Protein AF-A0AAX3K6F3-F1 (afdb_monomer)

Foldseek 3Di:
DAFDQLVCLLVDDPVVLVVLLVVLLCCLAPNPPPDDPHQNLLNVDFLLVSLVSNVSSVVSCVVVVHDDDPLSNDSQRNDDPHHGDPDRDHDPDDVVNSVPSGDPD

Radius of gyration: 13.0 Å; Cα contacts (8 Å, |Δi|>4): 102; chains: 1; bounding box: 32×29×32 Å

Solvent-accessible surface area (backbone atoms only — not comparable to full-atom values): 6543 Å² total; per-residue (Å²): 123,70,66,70,47,75,88,45,57,86,70,48,55,72,71,55,47,54,46,43,52,53,50,42,55,44,43,54,19,85,40,52,89,53,96,39,101,72,48,52,70,51,65,80,48,63,71,51,57,56,42,55,53,42,48,57,52,50,51,52,36,46,76,74,70,46,89,76,66,72,63,76,75,40,80,32,52,12,63,97,85,30,80,55,51,93,74,68,69,86,71,90,76,53,88,68,52,72,65,61,66,46,46,98,116

Secondary structure (DSSP, 8-state):
--PPPGGGGGGS-HHHHHHHHHHHHHHHTTTTTS--TTTGGGGGS-HHHHHHHHHHHHHHHHHTT----GGGG-TT---SSSPPPSSPPP----TTTTTTSS---

Organism: NCBI:txid33033

Sequence (105 aa):
MRLWHEKIIPLLPRNQLLGQHRECCALRGNGWGKKHKTVDYVFLYSPYYLFVYHSLVMDEMVKRGFKVSIEWKDKNYRGKKAESYNNLEEKITDTQFTKSIIMNT

InterPro domains:
  IPR004260 Pyrimidine dimer DNA glycosylase [PF03013] (1-74)
  IPR012650 Conserved hypothetical protein CHP02328 [TIGR02328] (1-95)

Mean predicted aligned error: 5.28 Å

Structure (mmCIF, N/CA/C/O backbone):
data_AF-A0AAX3K6F3-F1
#
_entry.id   AF-A0AAX3K6F3-F1
#
loop_
_atom_site.group_PDB
_atom_site.id
_atom_site.type_symbol
_atom_site.label_atom_id
_atom_site.label_alt_id
_atom_site.label_comp_id
_atom_site.label_asym_id
_atom_site.label_entity_id
_atom_site.label_seq_id
_atom_site.pdbx_PDB_ins_code
_atom_site.Cartn_x
_atom_site.Cartn_y
_atom_site.Cartn_z
_atom_site.occupancy
_atom_site.B_iso_or_equiv
_atom_site.auth_seq_id
_atom_site.auth_comp_id
_atom_site.auth_asym_id
_atom_site.auth_atom_id
_atom_site.pdbx_PDB_model_num
ATOM 1 N N . MET A 1 1 ? 2.069 -11.780 -1.561 1.00 67.44 1 MET A N 1
ATOM 2 C CA . MET A 1 1 ? 0.750 -11.842 -0.896 1.00 67.44 1 MET A CA 1
ATOM 3 C C . MET A 1 1 ? -0.300 -11.403 -1.917 1.00 67.44 1 MET A C 1
ATOM 5 O O . MET A 1 1 ? -0.000 -11.455 -3.104 1.00 67.44 1 MET A O 1
ATOM 9 N N . ARG A 1 2 ? -1.532 -11.066 -1.518 1.00 81.62 2 ARG A N 1
ATOM 10 C CA . ARG A 1 2 ? -2.566 -10.501 -2.404 1.00 81.62 2 ARG A CA 1
ATOM 11 C C . ARG A 1 2 ? -3.034 -9.152 -1.852 1.00 81.62 2 ARG A C 1
ATOM 13 O O . ARG A 1 2 ? -3.013 -8.967 -0.635 1.00 81.62 2 ARG A O 1
ATOM 20 N N . LEU A 1 3 ? -3.452 -8.243 -2.730 1.00 87.69 3 LEU A N 1
ATOM 21 C CA . LEU A 1 3 ? -4.175 -7.024 -2.363 1.00 87.69 3 LEU A CA 1
ATOM 22 C C . LEU A 1 3 ? -5.684 -7.309 -2.299 1.00 87.69 3 LEU A C 1
ATOM 24 O O . LEU A 1 3 ? -6.250 -7.901 -3.212 1.00 87.69 3 LEU A O 1
ATOM 28 N N . TRP A 1 4 ? -6.319 -6.927 -1.200 1.00 89.12 4 TRP A N 1
ATOM 29 C CA . TRP A 1 4 ? -7.746 -7.080 -0.940 1.00 89.12 4 TRP A CA 1
ATOM 30 C C . TRP A 1 4 ? -8.512 -5.856 -1.454 1.00 89.12 4 TRP A C 1
ATOM 32 O O . TRP A 1 4 ? -7.927 -4.789 -1.636 1.00 89.12 4 TRP A O 1
ATOM 42 N N . HIS A 1 5 ? -9.830 -5.972 -1.628 1.00 86.62 5 HIS A N 1
ATOM 43 C CA . HIS 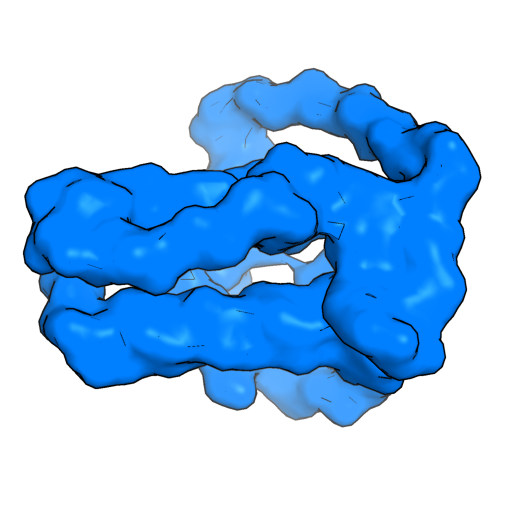A 1 5 ? -10.689 -4.866 -2.048 1.00 86.62 5 HIS A CA 1
ATOM 44 C C . HIS A 1 5 ? -10.548 -3.717 -1.068 1.00 86.62 5 HIS A C 1
ATOM 46 O O . HIS A 1 5 ? -10.584 -3.929 0.146 1.00 86.62 5 HIS A O 1
ATOM 52 N N . GLU A 1 6 ? -10.585 -2.496 -1.587 1.00 87.31 6 GLU A N 1
ATOM 53 C CA . GLU A 1 6 ? -10.726 -1.295 -0.764 1.00 87.31 6 GLU A CA 1
ATOM 54 C C . GLU A 1 6 ? -11.886 -1.366 0.245 1.00 87.31 6 GLU A C 1
ATOM 56 O O . GLU A 1 6 ? -11.718 -0.974 1.394 1.00 87.31 6 GLU A O 1
ATOM 61 N N . LYS A 1 7 ? -13.035 -1.955 -0.123 1.00 89.19 7 LYS A N 1
ATOM 62 C CA . LYS A 1 7 ? -14.212 -2.080 0.748 1.00 89.19 7 LYS A CA 1
ATOM 63 C C . LYS A 1 7 ? -13.960 -2.961 1.968 1.00 89.19 7 LYS A C 1
ATOM 65 O O . LYS A 1 7 ? -14.664 -2.836 2.962 1.00 89.19 7 LYS A O 1
ATOM 70 N N . ILE A 1 8 ? -12.974 -3.853 1.885 1.00 92.25 8 ILE A N 1
ATOM 71 C CA . ILE A 1 8 ? -12.605 -4.758 2.972 1.00 92.25 8 ILE A CA 1
ATOM 72 C C . ILE A 1 8 ? -11.530 -4.127 3.864 1.00 92.25 8 ILE A C 1
ATOM 74 O O . ILE A 1 8 ? -11.417 -4.535 5.014 1.00 92.25 8 ILE A O 1
ATOM 78 N N . ILE A 1 9 ? -10.792 -3.099 3.414 1.00 94.25 9 ILE A N 1
ATOM 79 C CA . ILE A 1 9 ? -9.738 -2.440 4.213 1.00 94.25 9 ILE A CA 1
ATOM 80 C C . ILE A 1 9 ? -10.218 -2.079 5.635 1.00 94.25 9 ILE A C 1
ATOM 82 O O . ILE A 1 9 ? -9.535 -2.474 6.586 1.00 94.25 9 ILE A O 1
ATOM 86 N N . PRO A 1 10 ? -11.396 -1.446 5.834 1.00 96.31 10 PRO A N 1
ATOM 87 C CA . PRO A 1 10 ? -11.886 -1.116 7.176 1.00 96.31 10 PRO A CA 1
ATOM 88 C C . PRO A 1 10 ? -12.207 -2.342 8.042 1.00 96.31 10 PRO A C 1
ATOM 90 O O . PRO A 1 10 ? -12.256 -2.239 9.264 1.00 96.31 10 PRO A O 1
ATOM 93 N N . LEU A 1 11 ? -12.408 -3.508 7.424 1.00 96.62 11 LEU A N 1
ATOM 94 C CA . LEU A 1 11 ? -12.767 -4.770 8.075 1.00 96.62 11 LEU A CA 1
ATOM 95 C C . LEU A 1 11 ? -11.551 -5.671 8.340 1.00 96.62 11 LEU A C 1
ATOM 97 O O . LEU A 1 11 ? -11.655 -6.630 9.102 1.00 96.62 11 LEU A O 1
ATOM 101 N N . LEU A 1 12 ? -10.392 -5.386 7.733 1.00 96.19 12 LEU A N 1
ATOM 102 C CA . LEU A 1 12 ? -9.201 -6.223 7.883 1.00 96.19 12 LEU A CA 1
ATOM 103 C C . LEU A 1 12 ? -8.735 -6.263 9.350 1.00 96.19 12 LEU A C 1
ATOM 105 O O . LEU A 1 12 ? -8.564 -5.207 9.958 1.00 96.19 12 LEU A O 1
ATOM 109 N N . PRO A 1 13 ? -8.412 -7.435 9.925 1.00 97.50 13 PRO A N 1
ATOM 110 C CA . PRO A 1 13 ? -7.653 -7.537 11.165 1.00 97.50 13 PRO A CA 1
ATOM 111 C C . PRO A 1 13 ? -6.302 -6.822 11.065 1.00 97.50 13 PRO A C 1
ATOM 113 O O . PRO A 1 13 ? -5.689 -6.752 9.996 1.00 97.50 13 PRO A O 1
ATOM 116 N N . ARG A 1 14 ? -5.777 -6.363 12.208 1.00 97.44 14 ARG A N 1
ATOM 117 C CA . ARG A 1 14 ? -4.509 -5.614 12.310 1.00 97.44 14 ARG A CA 1
ATOM 118 C C . ARG A 1 14 ? -3.376 -6.194 11.455 1.00 97.44 14 ARG A C 1
ATOM 120 O O . ARG A 1 14 ? -2.735 -5.468 10.703 1.00 97.44 14 ARG A O 1
ATOM 127 N N . ASN A 1 15 ? -3.117 -7.495 11.568 1.00 96.88 15 ASN A N 1
ATOM 128 C CA . ASN A 1 15 ? -1.988 -8.125 10.879 1.00 96.88 15 ASN A CA 1
ATOM 129 C C . ASN A 1 15 ? -2.182 -8.186 9.359 1.00 96.88 15 ASN A C 1
ATOM 131 O O . ASN A 1 15 ? -1.198 -8.095 8.624 1.00 96.88 15 ASN A O 1
ATOM 135 N N . GLN A 1 16 ? -3.429 -8.299 8.895 1.00 96.19 16 GLN A N 1
ATOM 136 C CA . GLN A 1 16 ? -3.753 -8.283 7.471 1.00 96.19 16 GLN A CA 1
ATOM 137 C C . GLN A 1 16 ? -3.617 -6.871 6.901 1.00 96.19 16 GLN A C 1
ATOM 139 O O . GLN A 1 16 ? -2.964 -6.712 5.875 1.00 96.19 16 GLN A O 1
ATOM 144 N N . LEU A 1 17 ? -4.096 -5.844 7.615 1.00 97.62 17 LEU A N 1
ATOM 145 C CA . LEU A 1 17 ? -3.898 -4.438 7.237 1.00 97.62 17 LEU A CA 1
ATOM 146 C C . LEU A 1 17 ? -2.403 -4.093 7.103 1.00 97.62 17 LEU A C 1
ATOM 148 O O . LEU A 1 17 ? -1.964 -3.573 6.079 1.00 97.62 17 LEU A O 1
ATOM 152 N N . LEU A 1 18 ? -1.588 -4.476 8.094 1.00 97.44 18 LEU A N 1
ATOM 153 C CA . LEU A 1 18 ? -0.131 -4.310 8.025 1.00 97.44 18 LEU A CA 1
ATOM 154 C C . LEU A 1 18 ? 0.500 -5.130 6.889 1.00 97.44 18 LEU A C 1
ATOM 156 O O . LEU A 1 18 ? 1.515 -4.728 6.325 1.00 97.44 18 LEU A O 1
ATOM 160 N N . GLY A 1 19 ? -0.083 -6.284 6.557 1.00 96.31 19 GLY A N 1
ATOM 161 C CA . GLY A 1 19 ? 0.302 -7.084 5.398 1.00 96.31 19 GLY A CA 1
ATOM 162 C C . GLY A 1 19 ? 0.090 -6.343 4.078 1.00 96.31 19 GLY A C 1
ATOM 163 O O . GLY A 1 19 ? 0.984 -6.362 3.238 1.00 96.31 19 GLY A O 1
ATOM 164 N N . GLN A 1 20 ? -1.035 -5.637 3.921 1.00 95.62 20 GLN A N 1
ATOM 165 C CA . GLN A 1 20 ? -1.295 -4.785 2.752 1.00 95.62 20 GLN A CA 1
ATOM 166 C C . GLN A 1 20 ? -0.291 -3.660 2.623 1.00 95.62 20 GLN A C 1
ATOM 168 O O . GLN A 1 20 ? 0.289 -3.492 1.557 1.00 95.62 20 GLN A O 1
ATOM 173 N N . HIS A 1 21 ? -0.008 -2.959 3.718 1.00 97.31 21 HIS A N 1
ATOM 174 C CA . HIS A 1 21 ? 1.002 -1.910 3.712 1.00 97.31 21 HIS A CA 1
ATOM 175 C C . HIS A 1 21 ? 2.377 -2.433 3.262 1.00 97.31 21 HIS A C 1
ATOM 177 O O . HIS A 1 21 ? 3.011 -1.840 2.390 1.00 97.31 21 HIS A O 1
ATOM 183 N N . ARG A 1 22 ? 2.826 -3.580 3.794 1.00 96.56 22 ARG A N 1
ATOM 184 C CA . ARG A 1 22 ? 4.103 -4.188 3.380 1.00 96.56 22 ARG A CA 1
ATOM 185 C C . ARG A 1 22 ? 4.112 -4.583 1.905 1.00 96.56 22 ARG A C 1
ATOM 187 O O . ARG A 1 22 ? 5.117 -4.346 1.239 1.00 96.56 22 ARG A O 1
ATOM 194 N N . GLU A 1 23 ? 3.018 -5.156 1.404 1.00 93.88 23 GLU A N 1
ATOM 195 C CA . GLU A 1 23 ? 2.905 -5.521 -0.011 1.00 93.88 23 GLU A CA 1
ATOM 196 C C . GLU A 1 23 ? 2.964 -4.273 -0.903 1.00 93.88 23 GLU A C 1
ATOM 198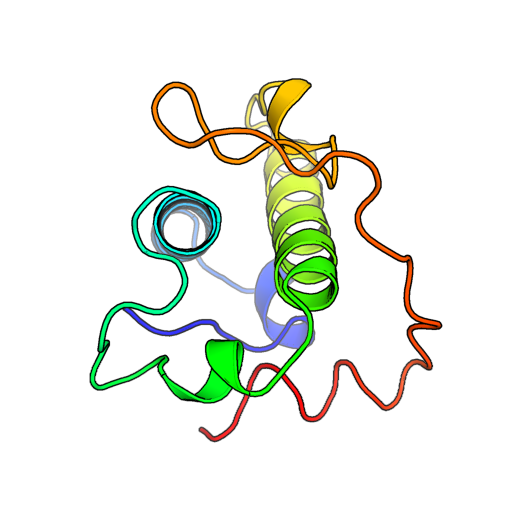 O O . GLU A 1 23 ? 3.745 -4.242 -1.851 1.00 93.88 23 GLU A O 1
ATOM 203 N N . CYS A 1 24 ? 2.238 -3.203 -0.558 1.00 94.75 24 CYS A N 1
ATOM 204 C CA . CYS A 1 24 ? 2.305 -1.928 -1.273 1.00 94.75 24 CYS A CA 1
ATOM 205 C C . CYS A 1 24 ? 3.722 -1.347 -1.280 1.00 94.75 24 CYS A C 1
ATOM 207 O O . CYS A 1 24 ? 4.205 -0.931 -2.329 1.00 94.75 24 CYS A O 1
ATOM 209 N N . CYS A 1 25 ? 4.421 -1.352 -0.142 1.00 95.69 25 CYS A N 1
ATOM 210 C CA . CYS A 1 25 ? 5.811 -0.899 -0.065 1.00 95.69 25 CYS A CA 1
ATOM 211 C C . CYS A 1 25 ? 6.741 -1.716 -0.977 1.00 95.69 25 CYS A C 1
ATOM 213 O O . CYS A 1 25 ? 7.586 -1.141 -1.667 1.00 95.69 25 CYS A O 1
ATOM 215 N N . ALA A 1 26 ? 6.578 -3.041 -1.012 1.00 93.75 26 ALA A N 1
ATOM 216 C CA . ALA A 1 26 ? 7.365 -3.912 -1.880 1.00 93.75 26 ALA A CA 1
ATOM 217 C C . ALA A 1 26 ? 7.085 -3.640 -3.367 1.00 93.75 26 ALA A C 1
ATOM 219 O O . ALA A 1 26 ? 8.024 -3.455 -4.146 1.00 93.75 26 ALA A O 1
ATOM 220 N N . LEU A 1 27 ? 5.803 -3.560 -3.740 1.00 93.38 27 LEU A N 1
ATOM 221 C CA . LEU A 1 27 ? 5.357 -3.338 -5.113 1.00 93.38 27 LEU A CA 1
ATOM 222 C C . LEU A 1 27 ? 5.708 -1.937 -5.624 1.00 93.38 27 LEU A C 1
ATOM 224 O O . LEU A 1 27 ? 6.105 -1.807 -6.774 1.00 93.38 27 LEU A O 1
ATOM 228 N N . ARG A 1 28 ? 5.619 -0.890 -4.793 1.00 94.56 28 ARG A N 1
ATOM 229 C CA . ARG A 1 28 ? 5.998 0.480 -5.189 1.00 94.56 28 ARG A CA 1
ATOM 230 C C . ARG A 1 28 ? 7.506 0.637 -5.383 1.00 94.56 28 ARG A C 1
ATOM 232 O O . ARG A 1 28 ? 7.925 1.456 -6.198 1.00 94.56 28 ARG A O 1
ATOM 239 N N . GLY A 1 29 ? 8.313 -0.126 -4.647 1.00 95.31 29 GLY A N 1
ATOM 240 C CA . GLY A 1 29 ? 9.769 -0.077 -4.745 1.00 95.31 29 GLY A CA 1
ATOM 241 C C . GLY A 1 29 ? 10.350 -0.914 -5.879 1.00 95.31 29 GLY A C 1
ATOM 242 O O . GLY A 1 29 ? 9.810 -0.981 -6.983 1.00 95.31 29 GLY A O 1
ATOM 243 N N . ASN A 1 30 ? 11.473 -1.578 -5.597 1.00 93.31 30 ASN A N 1
ATOM 244 C CA . ASN A 1 30 ? 12.182 -2.434 -6.558 1.00 93.31 30 ASN A CA 1
ATOM 245 C C . ASN A 1 30 ? 11.438 -3.743 -6.892 1.00 93.31 30 ASN A C 1
ATOM 247 O O . ASN A 1 30 ? 11.994 -4.579 -7.608 1.00 93.31 30 ASN A O 1
ATOM 251 N N . GLY A 1 31 ? 10.240 -3.962 -6.339 1.00 91.69 31 GLY A N 1
ATOM 252 C CA . GLY A 1 31 ? 9.331 -5.039 -6.730 1.00 91.69 31 GLY A CA 1
ATOM 253 C C . GLY A 1 31 ? 8.455 -4.695 -7.938 1.00 91.69 31 GLY A C 1
ATOM 254 O O . GLY A 1 31 ? 7.909 -5.608 -8.551 1.00 91.69 31 GLY A O 1
ATOM 255 N N . TRP A 1 32 ? 8.342 -3.416 -8.316 1.00 92.44 32 TRP A N 1
ATOM 256 C CA . TRP A 1 32 ? 7.536 -3.012 -9.470 1.00 92.44 32 TRP A CA 1
ATOM 257 C C . TRP A 1 32 ? 8.002 -3.711 -10.755 1.00 92.44 32 TRP A C 1
ATOM 259 O O . TRP A 1 32 ? 9.195 -3.706 -11.062 1.00 92.44 32 TRP A O 1
ATOM 269 N N . GLY A 1 33 ? 7.067 -4.310 -11.500 1.00 86.94 33 GLY A N 1
ATOM 270 C CA . GLY A 1 33 ? 7.337 -5.008 -12.761 1.00 86.94 33 GLY A CA 1
ATOM 271 C C . GLY A 1 33 ? 8.025 -6.372 -12.621 1.00 86.94 33 GLY A C 1
ATOM 272 O O . GLY A 1 33 ? 8.362 -6.985 -13.633 1.00 86.94 33 GLY A O 1
ATOM 273 N N . LYS A 1 34 ? 8.248 -6.874 -11.398 1.00 87.19 34 LYS A N 1
ATOM 274 C CA . LYS A 1 34 ? 8.800 -8.220 -11.174 1.00 87.19 34 LYS A CA 1
ATOM 275 C C . LYS A 1 34 ? 7.683 -9.241 -11.034 1.00 87.19 34 LYS A C 1
ATOM 277 O O . LYS A 1 34 ? 6.714 -8.996 -10.332 1.00 87.19 34 LYS A O 1
ATOM 282 N N . LYS A 1 35 ? 7.850 -10.415 -11.646 1.00 80.19 35 LYS A N 1
ATOM 283 C CA . LYS A 1 35 ? 6.833 -11.473 -11.635 1.00 80.19 35 LYS A CA 1
ATOM 284 C C . LYS A 1 35 ? 6.461 -11.909 -10.207 1.00 80.19 35 LYS A C 1
ATOM 286 O O . LYS A 1 35 ? 7.296 -12.409 -9.454 1.00 80.19 35 LYS A O 1
ATOM 291 N N . H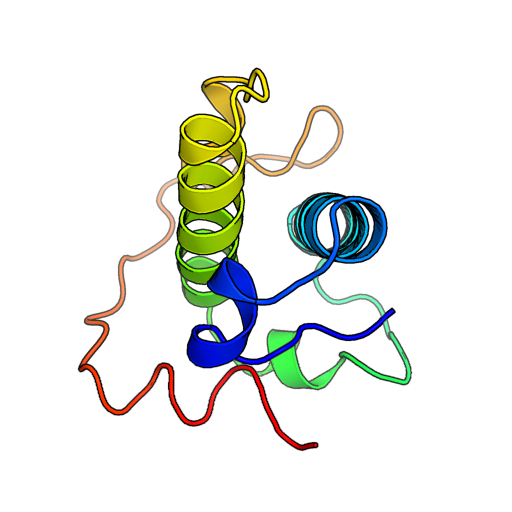IS A 1 36 ? 5.182 -11.793 -9.885 1.00 75.12 36 HIS A N 1
ATOM 292 C CA . HIS A 1 36 ? 4.501 -12.167 -8.658 1.00 75.12 36 HIS A CA 1
ATOM 293 C C . HIS A 1 36 ? 3.237 -12.979 -8.984 1.00 75.12 36 HIS A C 1
ATOM 295 O O . HIS A 1 36 ? 2.201 -12.424 -9.345 1.00 75.12 36 HIS A O 1
ATOM 301 N N . LYS A 1 37 ? 3.274 -14.294 -8.717 1.00 73.69 37 LYS A N 1
ATOM 302 C CA . LYS A 1 37 ? 2.210 -15.265 -9.064 1.00 73.69 37 LYS A CA 1
ATOM 303 C C . LYS A 1 37 ? 0.764 -14.829 -8.760 1.00 73.69 37 LYS A C 1
ATOM 305 O O . LYS A 1 37 ? -0.148 -15.297 -9.427 1.00 73.69 37 LYS A O 1
ATOM 310 N N . THR A 1 38 ? 0.535 -14.005 -7.736 1.00 72.94 38 THR A N 1
ATOM 311 C CA . THR A 1 38 ? -0.806 -13.625 -7.258 1.00 72.94 38 THR A CA 1
ATOM 312 C C . THR A 1 38 ? -1.183 -12.162 -7.476 1.00 72.94 38 THR A C 1
ATOM 314 O O . THR A 1 38 ? -2.349 -11.838 -7.272 1.00 72.94 38 THR A O 1
ATOM 317 N N . VAL A 1 39 ? -0.239 -11.284 -7.837 1.00 76.44 39 VAL A N 1
ATOM 318 C CA . VAL A 1 39 ? -0.463 -9.822 -7.948 1.00 76.44 39 VAL A CA 1
ATOM 319 C C . VAL A 1 39 ? 0.077 -9.213 -9.245 1.00 76.44 39 VAL A C 1
ATOM 321 O O . VAL A 1 39 ? 0.058 -7.997 -9.395 1.00 76.44 39 VAL A O 1
ATOM 324 N N . ASP A 1 40 ? 0.492 -10.039 -10.210 1.00 81.69 40 ASP A N 1
ATOM 325 C CA . ASP A 1 40 ? 0.987 -9.593 -11.524 1.00 81.69 40 ASP A CA 1
ATOM 326 C C . ASP A 1 40 ? 0.025 -8.644 -12.255 1.00 81.69 40 ASP A C 1
ATOM 328 O O . ASP A 1 40 ? 0.465 -7.739 -12.961 1.00 81.69 40 ASP A O 1
ATOM 332 N N . TYR A 1 41 ? -1.285 -8.800 -12.040 1.00 81.31 41 TYR A N 1
ATOM 333 C CA . TYR A 1 41 ? -2.307 -7.944 -12.645 1.00 81.31 41 TYR A CA 1
ATOM 334 C C . TYR A 1 41 ? -2.138 -6.459 -12.297 1.00 81.31 41 TYR A C 1
ATOM 336 O O . TYR A 1 41 ? -2.548 -5.610 -13.080 1.00 81.31 41 TYR A O 1
ATOM 344 N N . VAL A 1 42 ? -1.523 -6.127 -11.155 1.00 84.12 42 VAL A N 1
ATOM 345 C CA . VAL A 1 42 ? -1.296 -4.735 -10.734 1.00 84.12 42 VAL A CA 1
ATOM 346 C C . VAL A 1 42 ? -0.412 -3.997 -11.743 1.00 84.12 42 VAL A C 1
ATOM 348 O O . VAL A 1 42 ? -0.608 -2.807 -11.971 1.00 84.12 42 VAL A O 1
ATOM 351 N N . PHE A 1 43 ? 0.519 -4.701 -12.394 1.00 85.69 43 PHE A N 1
ATOM 352 C CA . PHE A 1 43 ? 1.434 -4.114 -13.375 1.00 85.69 43 PHE A CA 1
ATOM 353 C C . PHE A 1 43 ? 0.789 -3.844 -14.738 1.00 85.69 43 PHE A C 1
ATOM 355 O O . PHE A 1 43 ? 1.404 -3.188 -15.573 1.00 85.69 43 PHE A O 1
ATOM 362 N N . LEU A 1 44 ? -0.445 -4.309 -14.966 1.00 85.69 44 LEU A N 1
ATOM 363 C CA . LEU A 1 44 ? -1.231 -3.953 -16.154 1.00 85.69 44 LEU A CA 1
ATOM 364 C C . LEU A 1 44 ? -1.778 -2.521 -16.080 1.00 85.69 44 LEU A C 1
ATOM 366 O O . LEU A 1 44 ? -2.309 -2.008 -17.062 1.00 85.69 44 LEU A O 1
ATOM 370 N N . TYR A 1 45 ? -1.658 -1.879 -14.919 1.00 86.88 45 TYR A N 1
ATOM 371 C CA . TYR A 1 45 ? -2.208 -0.563 -14.643 1.00 86.88 45 TYR A CA 1
ATOM 372 C C . TYR A 1 45 ? -1.115 0.427 -14.233 1.00 86.88 45 TYR A C 1
ATOM 374 O O . TYR A 1 45 ? -0.001 0.056 -13.860 1.00 86.88 45 TYR A O 1
ATOM 382 N N . SER A 1 46 ? -1.449 1.720 -14.277 1.00 90.50 46 SER A N 1
ATOM 383 C CA . SER A 1 46 ? -0.548 2.779 -13.811 1.00 90.50 46 SER A CA 1
ATOM 384 C C . SER A 1 46 ? -0.137 2.553 -12.344 1.00 90.50 46 SER A C 1
ATOM 386 O O . SER A 1 46 ? -1.012 2.288 -11.510 1.00 90.50 46 SER A O 1
ATOM 388 N N . PRO A 1 47 ? 1.146 2.751 -11.974 1.00 92.88 47 PRO A N 1
ATOM 389 C CA . PRO A 1 47 ? 1.583 2.700 -10.576 1.00 92.88 47 PRO A CA 1
ATOM 390 C C . PRO A 1 47 ? 0.875 3.735 -9.690 1.00 92.88 47 PRO A C 1
ATOM 392 O O . PRO A 1 47 ? 0.863 3.587 -8.467 1.00 92.88 47 PRO A O 1
ATOM 395 N N . TYR A 1 48 ? 0.231 4.742 -10.291 1.00 93.69 48 TYR A N 1
ATOM 396 C CA . TYR A 1 48 ? -0.617 5.694 -9.578 1.00 93.69 48 TYR A CA 1
ATOM 397 C C . TYR A 1 48 ? -1.777 5.000 -8.852 1.00 93.69 48 TYR A C 1
ATOM 399 O O . TYR A 1 48 ? -2.075 5.338 -7.711 1.00 93.69 48 TYR A O 1
ATOM 407 N N . TYR A 1 49 ? -2.382 3.963 -9.440 1.00 90.88 49 TYR A N 1
ATOM 408 C CA . TYR A 1 49 ? -3.469 3.233 -8.779 1.00 90.88 49 TYR A CA 1
ATOM 409 C C . TYR A 1 49 ? -2.996 2.476 -7.536 1.00 90.88 49 TYR A C 1
ATOM 411 O O . TYR A 1 49 ? -3.698 2.436 -6.526 1.00 90.88 49 TYR A O 1
ATOM 419 N N . LEU A 1 50 ? -1.780 1.922 -7.571 1.00 92.88 50 LEU A N 1
ATOM 420 C CA . LEU A 1 50 ? -1.175 1.299 -6.395 1.00 92.88 50 LEU A CA 1
ATOM 421 C C . LEU A 1 50 ? -0.900 2.334 -5.295 1.00 92.88 50 LEU A C 1
ATOM 423 O O . LEU A 1 50 ? -1.066 2.028 -4.115 1.00 92.88 50 LEU A O 1
ATOM 427 N N . PHE A 1 51 ? -0.504 3.555 -5.666 1.00 95.31 51 PHE A N 1
ATOM 428 C CA . PHE A 1 51 ? -0.386 4.660 -4.718 1.00 95.31 51 PHE A CA 1
ATOM 429 C C . PHE A 1 51 ? -1.739 5.010 -4.081 1.00 95.31 51 PHE A C 1
ATOM 431 O O . PHE A 1 51 ? -1.818 5.045 -2.857 1.00 95.31 51 PHE A O 1
ATOM 438 N N . VAL A 1 52 ? -2.801 5.179 -4.875 1.00 93.81 52 VAL A N 1
ATOM 439 C CA . VAL A 1 52 ? -4.155 5.473 -4.366 1.00 93.81 52 VAL A CA 1
ATOM 440 C C . VAL A 1 52 ? -4.621 4.396 -3.386 1.00 93.81 52 VAL A C 1
ATOM 442 O O . VAL A 1 52 ? -5.052 4.706 -2.278 1.00 93.81 52 VAL A O 1
ATOM 445 N N . TYR A 1 53 ? -4.459 3.121 -3.740 1.00 93.56 53 TYR A N 1
ATOM 446 C CA . TYR A 1 53 ? -4.785 2.022 -2.834 1.00 93.56 53 TYR A CA 1
ATOM 447 C C . TYR A 1 53 ? -3.962 2.054 -1.546 1.00 93.56 53 TYR A C 1
ATOM 449 O O . TYR A 1 53 ? -4.484 1.845 -0.451 1.00 93.56 53 TYR A O 1
ATOM 457 N N . HIS A 1 54 ? -2.662 2.322 -1.664 1.00 96.06 54 HIS A N 1
ATOM 458 C CA . HIS A 1 54 ? -1.796 2.440 -0.505 1.00 96.06 54 HIS A CA 1
ATOM 459 C C . HIS A 1 54 ? -2.236 3.582 0.417 1.00 96.06 54 HIS A C 1
ATOM 461 O O . HIS A 1 54 ? -2.173 3.410 1.632 1.00 96.06 54 HIS A O 1
ATOM 467 N N . SER A 1 55 ? -2.733 4.694 -0.129 1.00 96.38 55 SER A N 1
ATOM 468 C CA . SER A 1 55 ? -3.322 5.785 0.654 1.00 96.38 55 SER A CA 1
ATOM 469 C C . SER A 1 55 ? -4.525 5.316 1.469 1.00 96.38 55 SER A C 1
ATOM 471 O O . SER A 1 55 ? -4.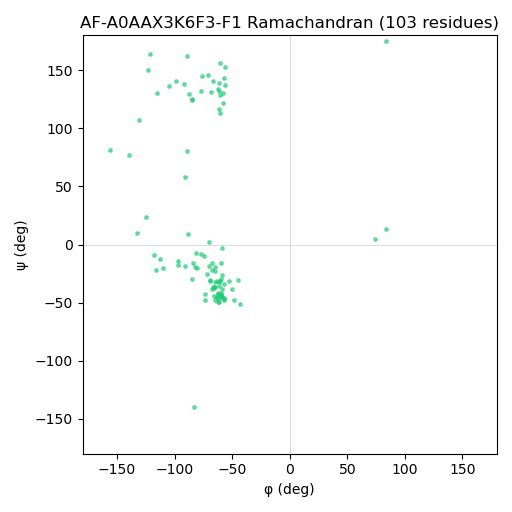538 5.551 2.670 1.00 96.38 55 SER A O 1
ATOM 473 N N . LEU A 1 56 ? -5.440 4.526 0.895 1.00 96.00 56 LEU A N 1
ATOM 474 C CA . LEU A 1 56 ? -6.571 3.951 1.645 1.00 96.00 56 LEU A CA 1
ATOM 475 C C . LEU A 1 56 ? -6.113 3.062 2.813 1.00 96.00 56 LEU A C 1
ATOM 477 O O . LEU A 1 56 ? -6.662 3.122 3.914 1.00 96.00 56 LEU A O 1
ATOM 481 N N . VAL A 1 57 ? -5.078 2.245 2.589 1.00 97.12 57 VAL A N 1
ATOM 482 C CA . VAL A 1 57 ? -4.471 1.418 3.644 1.00 97.12 57 VAL A CA 1
ATOM 483 C C . VAL A 1 57 ? -3.852 2.297 4.734 1.00 97.12 57 VAL A C 1
ATOM 485 O O . VAL A 1 57 ? -4.047 2.031 5.920 1.00 97.12 57 VAL A O 1
ATOM 488 N N . MET A 1 58 ? -3.108 3.338 4.350 1.00 98.31 58 MET A N 1
ATOM 489 C CA . MET A 1 58 ? -2.464 4.264 5.283 1.00 98.31 58 MET A CA 1
ATOM 490 C C . MET A 1 58 ? -3.477 5.085 6.081 1.00 98.31 58 MET A C 1
ATOM 492 O O . MET A 1 58 ? -3.259 5.298 7.269 1.00 98.31 58 MET A O 1
ATOM 496 N N . ASP A 1 59 ? -4.581 5.506 5.473 1.00 98.00 59 ASP A N 1
ATOM 497 C CA . ASP A 1 59 ? -5.642 6.253 6.147 1.00 98.00 59 ASP A CA 1
ATOM 498 C C . ASP A 1 59 ? -6.326 5.389 7.208 1.00 98.00 59 ASP A C 1
ATOM 500 O O . ASP A 1 59 ? -6.482 5.818 8.354 1.00 98.00 59 ASP A O 1
ATOM 504 N N . GLU A 1 60 ? -6.637 4.130 6.885 1.00 98.31 60 GLU A N 1
ATOM 505 C CA . GLU A 1 60 ? -7.165 3.183 7.871 1.00 98.31 60 GLU A CA 1
ATOM 506 C C . GLU A 1 60 ? -6.136 2.875 8.972 1.00 98.31 60 GLU A C 1
ATOM 508 O O . GLU A 1 60 ? -6.486 2.751 10.148 1.00 98.31 60 GLU A O 1
ATOM 513 N N . MET A 1 61 ? -4.845 2.799 8.633 1.00 98.44 61 MET A N 1
ATOM 514 C CA . MET A 1 61 ? -3.774 2.678 9.625 1.0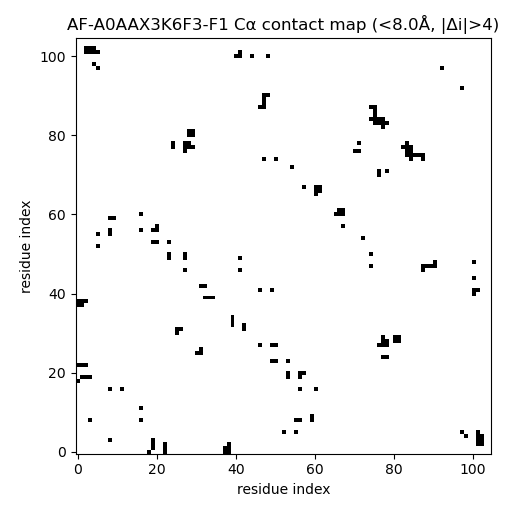0 98.44 61 MET A CA 1
ATOM 515 C C . MET A 1 61 ? -3.738 3.895 10.565 1.00 98.44 61 MET A C 1
ATOM 517 O O . MET A 1 61 ? -3.736 3.734 11.785 1.00 98.44 61 MET A O 1
ATOM 521 N N . VAL A 1 62 ? -3.758 5.116 10.035 1.00 98.44 62 VAL A N 1
ATOM 522 C CA . VAL A 1 62 ? -3.776 6.342 10.847 1.00 98.44 62 VAL A CA 1
ATOM 523 C C . VAL A 1 62 ? -5.012 6.372 11.748 1.00 98.44 62 VAL A C 1
ATOM 525 O O . VAL A 1 62 ? -4.884 6.614 12.948 1.00 98.44 62 VAL A O 1
ATOM 528 N N . LYS A 1 63 ? -6.189 6.028 11.213 1.00 98.38 63 LYS A N 1
ATOM 529 C CA . LYS A 1 63 ? -7.447 5.940 11.969 1.00 98.38 63 LYS A CA 1
ATOM 530 C C . LYS A 1 63 ? -7.368 4.969 13.153 1.00 98.38 63 LYS A C 1
ATOM 532 O O . LYS A 1 63 ? -7.974 5.218 14.189 1.00 98.38 63 LYS A O 1
ATOM 537 N N . ARG A 1 64 ? -6.600 3.882 13.028 1.00 98.31 64 ARG A N 1
ATOM 538 C CA . ARG A 1 64 ? -6.362 2.895 14.101 1.00 98.31 64 ARG A CA 1
ATOM 539 C C . ARG A 1 64 ? -5.180 3.236 15.017 1.00 98.31 64 ARG A C 1
ATOM 541 O O . ARG A 1 64 ? -4.773 2.393 15.815 1.00 98.31 64 ARG A O 1
ATOM 548 N N . GLY A 1 65 ? -4.610 4.436 14.903 1.00 98.19 65 GLY A N 1
ATOM 549 C CA . GLY A 1 65 ? -3.522 4.918 15.759 1.00 98.19 65 GLY A CA 1
ATOM 550 C C . GLY A 1 65 ? -2.118 4.474 15.337 1.00 98.19 65 GLY A C 1
ATOM 551 O O . GLY A 1 65 ? -1.173 4.615 16.114 1.00 98.19 65 GLY A O 1
ATOM 552 N N . PHE A 1 66 ? -1.940 3.939 14.124 1.00 98.06 66 PHE A N 1
ATOM 553 C CA . PHE A 1 66 ? -0.604 3.649 13.601 1.00 98.06 66 PHE A CA 1
ATOM 554 C C . PHE A 1 66 ? 0.094 4.930 13.135 1.00 98.06 66 PHE A C 1
ATOM 556 O O . PHE A 1 66 ? -0.517 5.823 12.550 1.00 98.06 66 PHE A O 1
ATOM 563 N N . LYS A 1 67 ? 1.416 4.985 13.327 1.00 97.12 67 LYS A N 1
ATOM 564 C CA . LYS A 1 67 ? 2.263 6.036 12.755 1.00 97.12 67 LYS A CA 1
ATOM 565 C C . LYS A 1 67 ? 2.667 5.651 11.332 1.00 97.12 67 LYS A C 1
ATOM 567 O O . LYS A 1 67 ? 3.233 4.581 11.118 1.00 97.12 67 LYS A O 1
ATOM 572 N N . VAL A 1 68 ? 2.388 6.535 10.381 1.00 97.31 68 VAL A N 1
ATOM 573 C CA . VAL A 1 68 ? 2.713 6.382 8.956 1.00 97.31 68 VAL A CA 1
ATOM 574 C C . VAL A 1 68 ? 3.712 7.473 8.573 1.00 97.31 68 VAL A C 1
ATOM 576 O O . VAL A 1 68 ? 3.497 8.640 8.893 1.00 97.31 68 VAL A O 1
ATOM 579 N N . SER A 1 69 ? 4.803 7.092 7.909 1.00 97.06 69 SER A N 1
ATOM 580 C CA . SER A 1 69 ? 5.829 8.021 7.423 1.00 97.06 69 SER A CA 1
ATOM 581 C C . SER A 1 69 ? 5.276 8.922 6.316 1.00 97.06 69 SER A C 1
ATOM 583 O O . SER A 1 69 ? 4.521 8.456 5.459 1.00 97.06 69 SER A O 1
ATOM 585 N N . ILE A 1 70 ? 5.654 10.202 6.315 1.00 96.44 70 ILE A N 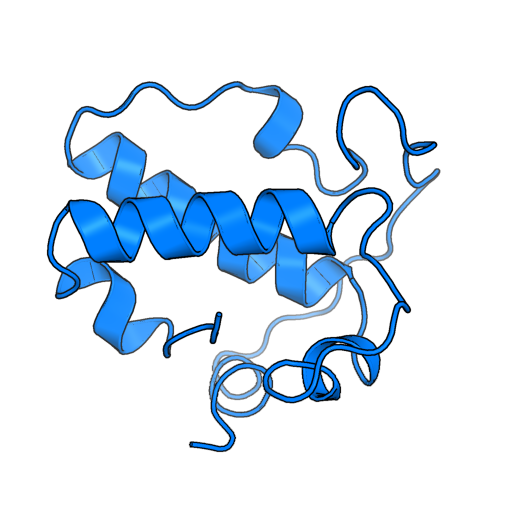1
ATOM 586 C CA . ILE A 1 70 ? 5.125 11.198 5.368 1.00 96.44 70 ILE A CA 1
ATOM 587 C C . ILE A 1 70 ? 5.522 10.895 3.918 1.00 96.44 70 ILE A C 1
ATOM 589 O O . ILE A 1 70 ? 4.733 11.105 3.005 1.00 96.44 70 ILE A O 1
ATOM 593 N N . GLU A 1 71 ? 6.699 10.311 3.711 1.00 97.19 71 GLU A N 1
ATOM 594 C CA . GLU A 1 71 ? 7.245 9.943 2.406 1.00 97.19 71 GLU A CA 1
ATOM 595 C C . GLU A 1 71 ? 6.345 8.935 1.689 1.00 97.19 71 GLU A C 1
ATOM 597 O O . GLU A 1 71 ? 6.215 8.959 0.470 1.00 97.19 71 GLU A O 1
ATOM 602 N N . TRP A 1 72 ? 5.653 8.064 2.431 1.00 97.31 72 TRP A N 1
ATOM 603 C CA . TRP A 1 72 ? 4.731 7.109 1.824 1.00 97.31 72 TRP A CA 1
ATOM 604 C C . TRP A 1 72 ? 3.501 7.769 1.194 1.00 97.31 72 TRP A C 1
ATOM 606 O O . TRP A 1 72 ? 2.911 7.154 0.300 1.00 97.31 72 TRP A O 1
ATOM 616 N N . LYS A 1 73 ? 3.155 8.995 1.614 1.00 96.38 73 LYS A N 1
ATOM 617 C CA . LYS A 1 73 ? 2.049 9.795 1.068 1.00 96.38 73 LYS A CA 1
ATOM 618 C C . LYS A 1 73 ? 2.408 10.542 -0.220 1.00 96.38 73 LYS A C 1
ATOM 620 O O . LYS A 1 73 ? 1.518 11.098 -0.850 1.00 96.38 73 LYS A O 1
ATOM 625 N N . ASP A 1 74 ? 3.670 10.531 -0.639 1.00 97.12 74 ASP A N 1
ATOM 626 C CA . ASP A 1 74 ? 4.081 11.051 -1.944 1.00 97.12 74 ASP A CA 1
ATOM 627 C C . ASP A 1 74 ? 3.894 9.972 -3.021 1.00 97.12 74 ASP A C 1
ATOM 629 O O . ASP A 1 74 ? 4.448 8.877 -2.902 1.00 97.12 74 ASP A O 1
ATOM 633 N N . LYS A 1 75 ? 3.142 10.272 -4.089 1.00 96.75 75 LYS A N 1
ATOM 634 C CA . LYS A 1 75 ? 2.910 9.371 -5.235 1.00 96.75 75 LYS A CA 1
ATOM 635 C C . LYS A 1 75 ? 4.198 8.969 -5.952 1.00 96.75 75 LYS A C 1
ATOM 637 O O . LYS A 1 75 ? 4.290 7.860 -6.479 1.00 96.75 75 LYS A O 1
ATOM 642 N N . ASN A 1 76 ? 5.199 9.843 -5.928 1.00 97.62 76 ASN A N 1
ATOM 643 C CA . ASN A 1 76 ? 6.473 9.643 -6.596 1.00 97.62 76 ASN A CA 1
ATOM 644 C C . ASN A 1 76 ? 7.438 8.778 -5.782 1.00 97.62 76 ASN A C 1
ATOM 646 O O . ASN A 1 76 ? 8.369 8.204 -6.348 1.00 97.62 76 ASN A O 1
ATOM 650 N N . TYR A 1 77 ? 7.208 8.639 -4.476 1.00 97.81 77 TYR A N 1
ATOM 651 C CA . TYR A 1 77 ? 8.082 7.876 -3.598 1.00 97.81 77 TYR A CA 1
ATOM 652 C C . TYR A 1 77 ? 8.027 6.373 -3.889 1.00 97.81 77 TYR A C 1
ATOM 654 O O . TYR A 1 77 ? 6.958 5.756 -3.945 1.00 97.81 77 TYR A O 1
ATOM 662 N N . ARG A 1 78 ? 9.205 5.757 -4.013 1.00 97.12 78 ARG A N 1
ATOM 663 C CA . ARG A 1 78 ? 9.366 4.318 -4.287 1.00 97.12 78 ARG A CA 1
ATOM 664 C C . ARG A 1 78 ? 10.231 3.603 -3.248 1.00 97.12 78 ARG A C 1
ATOM 666 O O . ARG A 1 78 ? 10.790 2.535 -3.488 1.00 97.12 78 ARG A O 1
ATOM 673 N N . GLY A 1 79 ? 10.319 4.1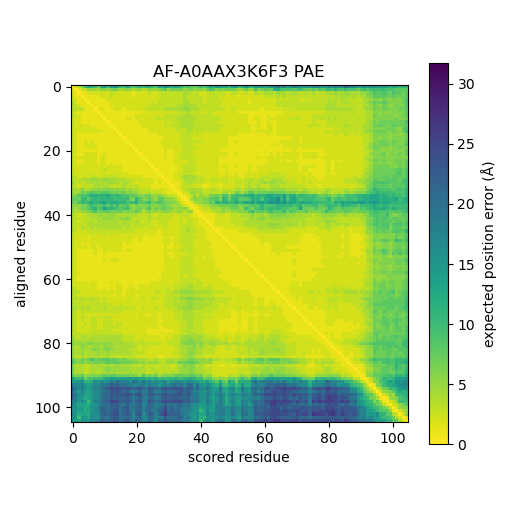52 -2.041 1.00 95.44 79 GLY A N 1
ATOM 674 C CA . GLY A 1 79 ? 11.207 3.617 -1.012 1.00 95.44 79 GLY A CA 1
ATOM 675 C C . GLY A 1 79 ? 12.639 4.134 -1.155 1.00 95.44 79 GLY A C 1
ATOM 676 O O . GLY A 1 79 ? 12.987 4.823 -2.101 1.00 95.44 79 GLY A O 1
ATOM 677 N N . LYS A 1 80 ? 13.499 3.774 -0.199 1.00 93.94 80 LYS A N 1
ATOM 678 C CA . LYS A 1 80 ? 14.869 4.315 -0.091 1.00 93.94 80 LYS A CA 1
ATOM 679 C C . LYS A 1 80 ? 15.845 3.848 -1.181 1.00 93.94 80 LYS A C 1
ATOM 681 O O . LYS A 1 80 ? 16.919 4.418 -1.303 1.00 93.94 80 LYS A O 1
ATOM 686 N N . LYS A 1 81 ? 15.529 2.753 -1.880 1.00 93.88 81 LYS A N 1
ATOM 687 C CA . LYS A 1 81 ? 16.445 2.077 -2.822 1.00 93.88 81 LYS A CA 1
ATOM 688 C C . LYS A 1 81 ? 16.041 2.213 -4.287 1.00 93.88 81 LYS A C 1
ATOM 690 O O . LYS A 1 81 ? 16.860 1.915 -5.145 1.00 93.88 81 LYS A O 1
ATOM 695 N N . ALA A 1 82 ? 14.780 2.529 -4.562 1.00 94.75 82 ALA A N 1
ATOM 696 C CA . ALA A 1 82 ? 14.295 2.694 -5.923 1.00 94.75 82 ALA A CA 1
ATOM 697 C C . ALA A 1 82 ? 14.281 4.187 -6.242 1.00 94.75 82 ALA A C 1
ATOM 699 O O . ALA A 1 82 ? 13.912 4.986 -5.383 1.00 94.75 82 ALA A O 1
ATOM 700 N N . GLU A 1 83 ? 14.656 4.547 -7.463 1.00 95.19 83 GLU A N 1
ATOM 701 C CA . GLU A 1 83 ? 14.535 5.925 -7.934 1.00 95.19 83 GLU A CA 1
ATOM 702 C C . GLU A 1 83 ? 13.069 6.350 -7.922 1.00 95.19 83 GLU A C 1
ATOM 704 O O . GLU A 1 83 ? 12.207 5.604 -8.393 1.00 95.19 83 GLU A O 1
ATOM 709 N N . SER A 1 84 ? 12.789 7.530 -7.368 1.00 95.81 84 SER A N 1
ATOM 710 C CA . SER A 1 84 ? 11.452 8.124 -7.375 1.00 95.81 84 SER A CA 1
ATOM 711 C C . SER A 1 84 ? 10.960 8.364 -8.802 1.00 95.81 84 SER A C 1
ATOM 713 O O . SER A 1 84 ? 11.746 8.522 -9.734 1.00 95.81 84 SER A O 1
ATOM 715 N N . TYR A 1 85 ? 9.644 8.431 -8.982 1.00 95.75 85 TYR A N 1
ATOM 716 C CA . TYR A 1 85 ? 9.090 8.944 -10.234 1.00 95.75 85 TYR A CA 1
ATOM 717 C C . TYR A 1 85 ? 9.322 10.462 -10.338 1.00 95.75 85 TYR A C 1
ATOM 719 O O . TYR A 1 85 ? 9.268 11.164 -9.333 1.00 95.75 85 TYR A O 1
ATOM 727 N N . ASN A 1 86 ? 9.539 10.983 -11.548 1.00 92.88 86 ASN A N 1
ATOM 728 C CA . ASN A 1 86 ? 9.739 12.426 -11.749 1.00 92.88 86 ASN A CA 1
ATOM 729 C C . ASN A 1 86 ? 8.428 13.213 -11.603 1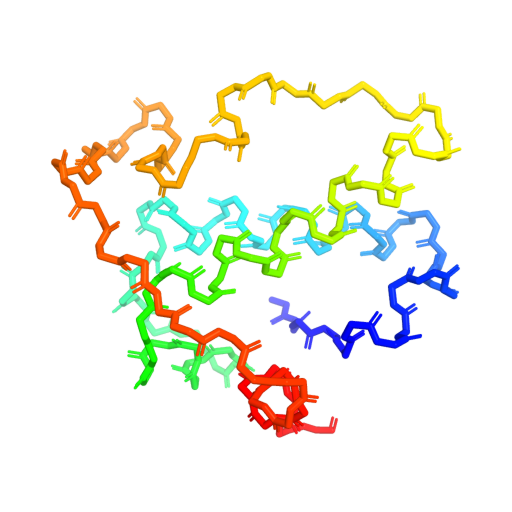.00 92.88 86 ASN A C 1
ATOM 731 O O . ASN A 1 86 ? 8.370 14.229 -10.918 1.00 92.88 86 ASN A O 1
ATOM 735 N N . ASN A 1 87 ? 7.367 12.739 -12.256 1.00 93.75 87 ASN A N 1
ATOM 736 C CA . ASN A 1 87 ? 6.022 13.292 -12.149 1.00 93.75 87 ASN A CA 1
ATOM 737 C C . ASN A 1 87 ? 5.019 12.203 -12.529 1.00 93.75 87 ASN A C 1
ATOM 739 O O . ASN A 1 87 ? 4.593 12.111 -13.680 1.00 93.75 87 ASN A O 1
ATOM 743 N N . LEU A 1 88 ? 4.708 11.319 -11.581 1.00 94.62 88 LEU A N 1
ATOM 744 C CA . LEU A 1 88 ? 3.748 10.254 -11.828 1.00 94.62 88 LEU A CA 1
ATOM 745 C C . LEU A 1 88 ? 2.379 10.861 -12.155 1.00 94.62 88 LEU A C 1
ATOM 747 O O . LEU A 1 88 ? 1.772 11.540 -11.322 1.00 94.62 88 LEU A O 1
ATOM 751 N N . GLU A 1 89 ? 1.915 10.616 -13.379 1.00 94.06 89 GLU A N 1
ATOM 752 C CA . GLU A 1 89 ? 0.663 11.157 -13.896 1.00 94.06 89 GLU A CA 1
ATOM 753 C C . GLU A 1 89 ? -0.523 10.692 -13.046 1.00 94.06 89 GLU A C 1
ATOM 755 O O . GLU A 1 89 ? -0.697 9.496 -12.787 1.00 94.06 89 GLU A O 1
ATOM 760 N N . GLU A 1 90 ? -1.342 11.651 -12.620 1.00 92.75 90 GLU A N 1
ATOM 761 C CA . GLU A 1 90 ? -2.560 11.362 -11.873 1.00 92.75 90 GLU A CA 1
ATOM 762 C C . GLU A 1 90 ? -3.633 10.876 -12.829 1.00 92.75 90 GLU A C 1
ATOM 764 O O . GLU A 1 90 ? -3.863 11.461 -13.886 1.00 92.75 90 GLU A O 1
ATOM 769 N N . LYS A 1 91 ? -4.287 9.781 -12.462 1.00 87.12 91 LYS A N 1
ATOM 770 C CA . LYS A 1 91 ? -5.397 9.238 -13.234 1.00 87.12 91 LYS A CA 1
ATOM 771 C C . LYS A 1 91 ? -6.688 9.571 -12.514 1.00 87.12 91 LYS A C 1
ATOM 773 O O . LYS A 1 91 ? -6.764 9.411 -11.299 1.00 87.12 91 LYS A O 1
ATOM 778 N N . ILE A 1 92 ? -7.694 10.009 -13.269 1.00 77.06 92 ILE A N 1
ATOM 779 C CA . ILE A 1 92 ? -9.037 10.224 -12.734 1.00 77.06 92 ILE A CA 1
ATOM 780 C C . ILE A 1 92 ? -9.530 8.878 -12.207 1.00 77.06 92 ILE A C 1
ATOM 782 O O . ILE A 1 92 ? -9.693 7.911 -12.954 1.00 77.06 92 ILE A O 1
ATOM 786 N N . THR A 1 93 ? -9.696 8.791 -10.894 1.00 64.12 93 THR A N 1
ATOM 787 C CA . THR A 1 93 ? -10.236 7.611 -10.234 1.00 64.12 93 THR A CA 1
ATOM 788 C C . THR A 1 93 ? -11.746 7.759 -10.181 1.00 64.12 93 THR A C 1
ATOM 790 O O . THR A 1 93 ? -12.293 8.163 -9.155 1.00 64.12 93 THR A O 1
ATOM 793 N N . ASP A 1 94 ? -12.441 7.455 -11.276 1.00 57.09 94 ASP A N 1
ATOM 794 C CA . ASP A 1 94 ? -13.883 7.260 -11.164 1.00 57.09 94 ASP A CA 1
ATOM 795 C C . ASP A 1 94 ? -14.132 6.087 -10.212 1.00 57.09 94 ASP A C 1
ATOM 797 O O . ASP A 1 94 ? -13.439 5.066 -10.251 1.00 57.09 94 ASP A O 1
ATOM 801 N N . THR A 1 95 ? -15.139 6.216 -9.351 1.00 50.88 95 THR A N 1
ATOM 802 C CA . THR A 1 95 ? -15.503 5.286 -8.259 1.00 50.88 95 THR A CA 1
ATOM 803 C C . THR A 1 95 ? -15.833 3.860 -8.742 1.00 50.88 95 THR A C 1
ATOM 805 O O . THR A 1 95 ? -16.135 2.956 -7.960 1.00 50.88 95 THR A O 1
ATOM 808 N N . GLN A 1 96 ? -15.817 3.650 -10.057 1.00 48.19 96 GLN A N 1
ATOM 809 C CA . GLN A 1 96 ? -16.037 2.388 -10.745 1.00 48.19 96 GLN A CA 1
ATOM 810 C C . GLN A 1 96 ? -14.723 1.679 -11.126 1.00 48.19 96 GLN A C 1
ATOM 812 O O . GLN A 1 96 ? -14.743 0.473 -11.338 1.00 48.19 96 GLN A O 1
ATOM 817 N N . PHE A 1 97 ? -13.582 2.378 -11.138 1.00 51.22 97 PHE A N 1
ATOM 818 C CA . PHE A 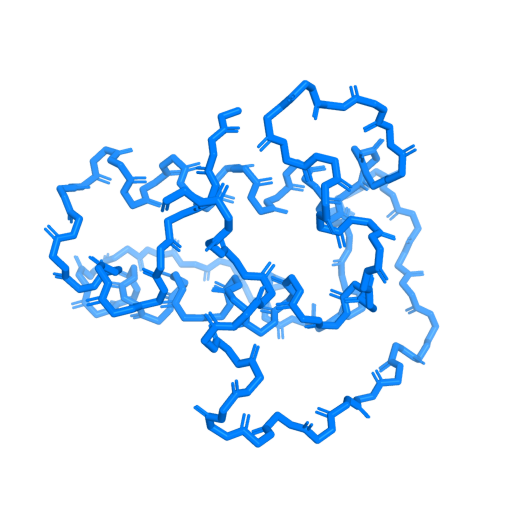1 97 ? -12.259 1.839 -11.489 1.00 51.22 97 PHE A CA 1
ATOM 819 C C . PHE A 1 97 ? -11.543 1.175 -10.302 1.00 51.22 97 PHE A C 1
ATOM 821 O O . PHE A 1 97 ? -10.829 0.183 -10.465 1.00 51.22 97 PHE A O 1
ATOM 828 N N . THR A 1 98 ? -11.802 1.638 -9.077 1.00 47.16 98 THR A N 1
ATOM 829 C CA . THR A 1 98 ? -11.368 0.928 -7.864 1.00 47.16 98 THR A CA 1
ATOM 830 C C . THR A 1 98 ? -12.088 -0.415 -7.673 1.00 47.16 98 THR A C 1
ATOM 832 O O . THR A 1 98 ? -11.588 -1.276 -6.947 1.00 47.16 98 THR A O 1
ATOM 835 N N . LYS A 1 99 ? -13.209 -0.649 -8.382 1.00 45.91 99 LYS A N 1
ATOM 836 C CA . LYS A 1 99 ? -13.907 -1.948 -8.413 1.00 45.91 99 LYS A CA 1
ATOM 837 C C . LYS A 1 99 ? -13.163 -3.026 -9.211 1.00 45.91 99 LYS A C 1
ATOM 839 O O . LYS A 1 99 ? -13.375 -4.199 -8.936 1.00 45.91 99 LYS A O 1
ATOM 844 N N . SER A 1 100 ? -12.323 -2.666 -10.184 1.00 51.69 100 SER A N 1
ATOM 845 C CA . SER A 1 100 ? -11.748 -3.622 -11.150 1.00 51.69 100 SER A CA 1
ATOM 846 C C . SER A 1 100 ? -10.225 -3.773 -11.076 1.00 51.69 100 SER A C 1
ATOM 848 O O . SER A 1 100 ? -9.708 -4.819 -11.463 1.00 51.69 100 SER A O 1
ATOM 850 N N . ILE A 1 101 ? -9.483 -2.800 -10.535 1.00 51.03 101 ILE A N 1
ATOM 851 C CA . ILE A 1 101 ? -8.008 -2.865 -10.537 1.00 51.03 101 ILE A CA 1
ATOM 852 C C . ILE A 1 101 ? -7.425 -3.755 -9.429 1.00 51.03 101 ILE A C 1
ATOM 854 O O . ILE A 1 101 ? -6.290 -4.204 -9.558 1.00 51.03 101 ILE A O 1
ATOM 858 N N . ILE A 1 102 ? -8.162 -4.053 -8.350 1.00 50.75 102 ILE A N 1
ATOM 859 C CA . ILE A 1 102 ? -7.556 -4.669 -7.148 1.00 50.75 102 ILE A CA 1
ATOM 860 C C . ILE A 1 102 ? -8.108 -6.058 -6.811 1.00 50.75 102 ILE A C 1
ATOM 862 O O . ILE A 1 102 ? -7.496 -6.775 -6.025 1.00 50.75 102 ILE A O 1
ATOM 866 N N . MET A 1 103 ? -9.172 -6.514 -7.471 1.00 49.50 103 MET A N 1
ATOM 867 C CA . MET A 1 103 ? -9.820 -7.786 -7.148 1.00 49.50 103 MET A CA 1
ATOM 868 C C . MET A 1 103 ? -10.255 -8.583 -8.373 1.00 49.50 103 MET A C 1
ATOM 870 O O . MET A 1 103 ? -11.439 -8.713 -8.654 1.00 49.50 103 MET A O 1
ATOM 874 N N . ASN A 1 104 ? -9.305 -9.230 -9.039 1.00 44.78 104 ASN A N 1
ATOM 875 C CA . ASN A 1 104 ? -9.628 -10.520 -9.651 1.00 44.78 104 ASN A CA 1
ATOM 876 C C . ASN A 1 104 ? -9.321 -11.646 -8.662 1.00 44.78 104 ASN A C 1
ATOM 878 O O . ASN A 1 104 ? -8.504 -12.517 -8.955 1.00 44.78 104 ASN A O 1
ATOM 882 N N . THR A 1 105 ? -9.960 -11.581 -7.486 1.00 44.97 105 THR A N 1
ATOM 883 C CA . THR A 1 105 ? -10.438 -12.739 -6.709 1.00 44.97 105 THR A CA 1
ATOM 884 C C . THR A 1 105 ? -11.571 -12.360 -5.797 1.00 44.97 105 THR A C 1
ATOM 886 O O . THR A 1 105 ? -11.401 -11.319 -5.123 1.00 44.97 105 THR A O 1
#

pLDDT: mean 87.27, std 15.23, range [44.78, 98.44]